Protein AF-A0A923TJI7-F1 (afdb_monomer_lite)

Structure (mmCIF, N/CA/C/O backbone):
data_AF-A0A923TJI7-F1
#
_entry.id   AF-A0A923TJI7-F1
#
loop_
_atom_site.group_PDB
_atom_site.id
_atom_site.type_symbol
_atom_site.label_atom_id
_atom_site.label_alt_id
_atom_site.label_comp_id
_atom_site.label_asym_id
_atom_si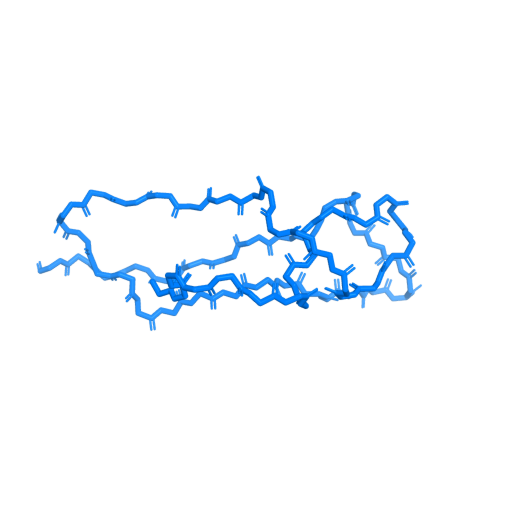te.label_entity_id
_atom_site.label_seq_id
_atom_site.pdbx_PDB_ins_code
_atom_site.Cartn_x
_atom_site.Cartn_y
_atom_site.Cartn_z
_atom_site.occupancy
_atom_site.B_iso_or_equiv
_atom_site.auth_seq_id
_atom_site.auth_comp_id
_atom_site.auth_asym_id
_atom_site.auth_atom_id
_atom_site.pdbx_PDB_model_num
ATOM 1 N N . MET A 1 1 ? -3.439 -3.206 10.292 1.00 70.50 1 MET A N 1
ATOM 2 C CA . MET A 1 1 ? -3.052 -4.549 9.806 1.00 70.50 1 MET A CA 1
ATOM 3 C C . MET A 1 1 ? -1.630 -4.453 9.260 1.00 70.50 1 MET A C 1
ATOM 5 O O . MET A 1 1 ? -1.285 -3.382 8.789 1.00 70.50 1 MET A O 1
ATOM 9 N N . HIS A 1 2 ? -0.796 -5.490 9.381 1.00 81.44 2 HIS A N 1
ATOM 10 C CA . HIS A 1 2 ? 0.638 -5.493 8.996 1.00 81.44 2 HIS A CA 1
ATOM 11 C C . HIS A 1 2 ? 1.574 -4.559 9.803 1.00 81.44 2 HIS A C 1
ATOM 13 O O . HIS A 1 2 ? 2.176 -3.649 9.240 1.00 81.44 2 HIS A O 1
ATOM 19 N N . PRO A 1 3 ? 1.721 -4.762 11.128 1.00 84.62 3 PRO A N 1
ATOM 20 C CA . PRO A 1 3 ? 2.645 -3.967 11.945 1.00 84.62 3 PRO A CA 1
ATOM 21 C C . PRO A 1 3 ? 4.125 -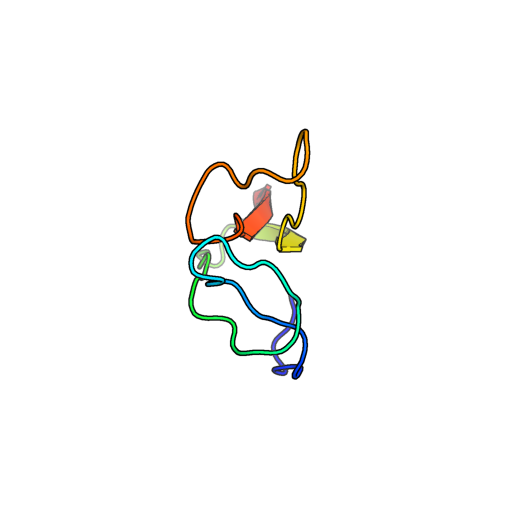4.332 11.737 1.00 84.62 3 PRO A C 1
ATOM 23 O O . PRO A 1 3 ? 5.006 -3.547 12.078 1.00 84.62 3 PRO A O 1
ATOM 26 N N . VAL A 1 4 ? 4.405 -5.523 11.203 1.00 92.19 4 VAL A N 1
ATOM 27 C CA . VAL A 1 4 ? 5.760 -6.004 10.918 1.00 92.19 4 VAL A CA 1
ATOM 28 C C . VAL A 1 4 ? 6.034 -5.798 9.438 1.00 92.19 4 VAL A C 1
ATOM 30 O O . VAL A 1 4 ? 5.237 -6.235 8.612 1.00 92.19 4 VAL A O 1
ATOM 33 N N . ARG A 1 5 ? 7.154 -5.146 9.118 1.00 91.38 5 ARG A N 1
ATOM 34 C CA . ARG A 1 5 ? 7.588 -4.962 7.732 1.00 91.38 5 ARG A CA 1
ATOM 35 C C . ARG A 1 5 ? 8.045 -6.284 7.130 1.00 91.38 5 ARG A C 1
ATOM 37 O O . ARG A 1 5 ? 8.855 -6.986 7.735 1.00 91.38 5 ARG A O 1
ATOM 44 N N . ALA A 1 6 ? 7.579 -6.557 5.923 1.00 94.25 6 ALA A N 1
ATOM 45 C CA . ALA A 1 6 ? 8.064 -7.619 5.058 1.00 94.25 6 ALA A CA 1
ATOM 46 C C . ALA A 1 6 ? 8.919 -7.047 3.900 1.00 94.25 6 ALA A C 1
ATOM 48 O O . ALA A 1 6 ? 8.846 -5.850 3.605 1.00 94.25 6 ALA A O 1
ATOM 49 N N . PRO A 1 7 ? 9.787 -7.860 3.273 1.00 95.50 7 PRO A N 1
ATOM 50 C CA . PRO A 1 7 ? 10.637 -7.414 2.168 1.00 95.50 7 PRO A CA 1
ATOM 51 C C . PRO A 1 7 ? 9.887 -7.211 0.841 1.00 95.50 7 PRO A C 1
ATOM 53 O O . PRO A 1 7 ? 10.452 -6.627 -0.075 1.00 95.50 7 PRO A O 1
ATOM 56 N N . ASP A 1 8 ? 8.651 -7.686 0.717 1.00 96.62 8 ASP A N 1
ATOM 57 C CA . ASP A 1 8 ? 7.800 -7.692 -0.480 1.00 96.62 8 ASP A CA 1
ATOM 58 C C . ASP A 1 8 ? 6.695 -6.615 -0.440 1.00 96.62 8 ASP A C 1
ATOM 60 O O . ASP A 1 8 ? 5.585 -6.783 -0.955 1.00 96.62 8 ASP A O 1
ATOM 64 N N . GLU A 1 9 ? 7.000 -5.465 0.166 1.00 97.12 9 GLU A N 1
ATOM 65 C CA . GLU A 1 9 ? 6.047 -4.373 0.384 1.00 97.12 9 GLU A CA 1
ATOM 66 C C . GLU A 1 9 ? 6.271 -3.156 -0.526 1.00 97.12 9 GLU A C 1
ATOM 68 O O . GLU A 1 9 ? 5.821 -2.057 -0.202 1.00 97.12 9 GLU A O 1
ATOM 73 N N . LEU A 1 10 ? 6.956 -3.321 -1.665 1.00 98.00 10 LEU A N 1
ATOM 74 C CA . LEU A 1 10 ? 7.265 -2.223 -2.586 1.00 98.00 10 LEU A CA 1
ATOM 75 C C . LEU A 1 10 ? 5.991 -1.475 -2.997 1.00 98.00 10 LEU A C 1
ATOM 77 O O . LEU A 1 10 ? 5.150 -2.059 -3.687 1.00 98.00 10 LEU A O 1
ATOM 81 N N . SER A 1 11 ? 5.879 -0.197 -2.626 1.00 98.25 11 SER A N 1
ATOM 82 C CA . SER A 1 11 ? 4.794 0.687 -3.079 1.00 98.25 11 SER A CA 1
ATOM 83 C C . SER A 1 11 ? 5.224 1.655 -4.186 1.00 98.25 11 SER A C 1
ATOM 85 O O . SER A 1 11 ? 4.382 2.068 -4.967 1.00 98.25 11 SER A O 1
ATOM 87 N N . PHE A 1 12 ? 6.522 1.932 -4.352 1.00 98.38 12 PHE A N 1
ATOM 88 C CA . PHE A 1 12 ? 7.073 2.722 -5.464 1.00 98.38 12 PHE A CA 1
ATOM 89 C C . PHE A 1 12 ? 7.876 1.845 -6.423 1.00 98.38 12 PHE A C 1
ATOM 91 O O . PHE A 1 12 ? 8.830 1.199 -6.006 1.00 98.38 12 PHE A O 1
ATOM 98 N N . HIS A 1 13 ? 7.550 1.851 -7.713 1.00 97.38 13 HIS A N 1
ATOM 99 C CA . HIS A 1 13 ? 8.197 0.991 -8.707 1.00 97.38 13 HIS A CA 1
ATOM 100 C C . HIS A 1 13 ? 8.707 1.734 -9.951 1.00 97.38 13 HIS A C 1
ATOM 102 O O . HIS A 1 13 ? 9.195 1.081 -10.875 1.00 97.38 13 HIS A O 1
ATOM 108 N N . ALA A 1 14 ? 8.600 3.067 -10.030 1.00 97.38 14 ALA A N 1
ATOM 109 C CA . ALA A 1 14 ? 9.122 3.87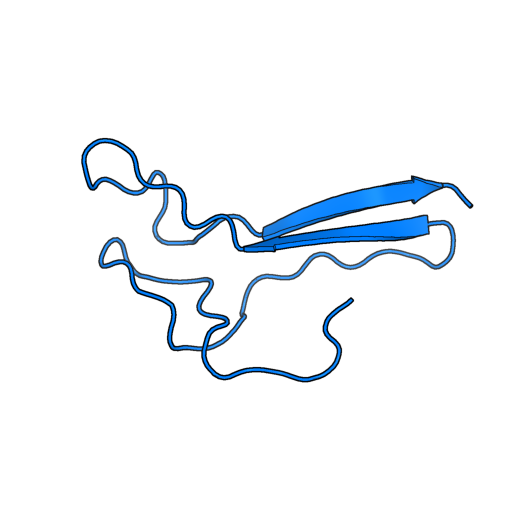8 -11.144 1.00 97.38 14 ALA A CA 1
ATOM 110 C C . ALA A 1 14 ? 8.709 3.362 -12.542 1.00 97.38 14 ALA A C 1
ATOM 112 O O . ALA A 1 14 ? 9.527 3.317 -13.462 1.00 97.38 14 ALA A O 1
ATOM 113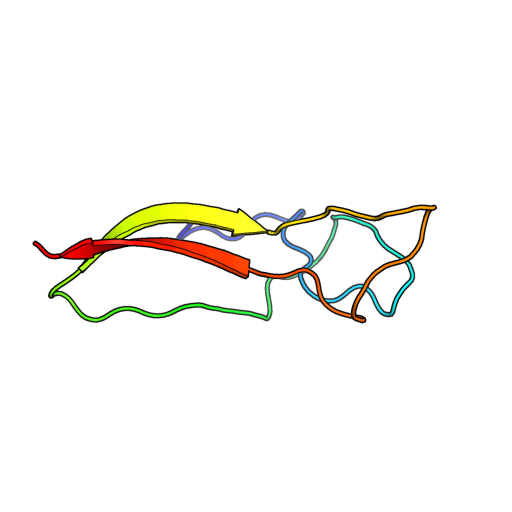 N N . PHE A 1 15 ? 7.466 2.884 -12.683 1.00 97.00 15 PHE A N 1
ATOM 114 C CA . PHE A 1 15 ? 6.937 2.206 -13.884 1.00 97.00 15 PHE A CA 1
ATOM 115 C C . PHE A 1 15 ? 7.649 0.898 -14.306 1.00 97.00 15 PHE A C 1
ATOM 117 O O . PHE A 1 15 ? 7.352 0.361 -15.370 1.00 97.00 15 PHE A O 1
ATOM 124 N N . LYS A 1 16 ? 8.546 0.341 -13.481 1.00 96.19 16 LYS A N 1
ATOM 125 C CA . LYS A 1 16 ? 9.277 -0.917 -13.747 1.00 96.19 16 LYS A CA 1
ATOM 126 C C . LYS A 1 16 ? 8.580 -2.167 -13.203 1.00 96.19 16 LYS A C 1
ATOM 128 O O . LYS A 1 16 ? 8.832 -3.261 -13.699 1.00 96.19 16 LYS A O 1
ATOM 133 N N . GLY A 1 17 ? 7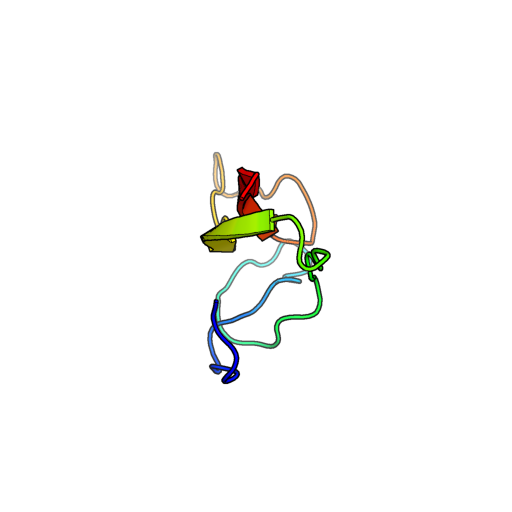.693 -2.004 -12.227 1.00 96.12 17 GLY A N 1
ATOM 134 C CA . GLY A 1 17 ? 7.031 -3.109 -11.541 1.00 96.12 17 GLY A CA 1
ATOM 135 C C . GLY A 1 17 ? 7.890 -3.752 -10.454 1.00 96.12 17 GLY A C 1
ATOM 136 O O . GLY A 1 17 ? 8.904 -3.194 -10.039 1.00 96.12 17 GLY A O 1
ATOM 137 N N . GLY A 1 18 ? 7.476 -4.941 -10.016 1.00 96.25 18 GLY A N 1
ATOM 138 C CA . GLY A 1 18 ? 8.111 -5.694 -8.930 1.00 96.25 18 GLY A CA 1
ATOM 139 C C . GLY A 1 18 ? 7.342 -5.607 -7.614 1.00 96.25 18 GLY A C 1
ATOM 140 O O . GLY A 1 18 ? 6.332 -4.907 -7.515 1.00 96.25 18 GLY A O 1
ATOM 141 N N . ASP A 1 19 ? 7.818 -6.351 -6.625 1.00 96.62 19 ASP A N 1
ATOM 142 C CA . ASP A 1 19 ? 7.217 -6.503 -5.299 1.00 96.62 19 ASP A CA 1
ATOM 143 C C . ASP A 1 19 ? 8.229 -6.355 -4.156 1.00 96.62 19 ASP A C 1
ATOM 145 O O . ASP A 1 19 ? 7.869 -5.844 -3.097 1.00 96.62 19 ASP A O 1
ATOM 149 N N . VAL A 1 20 ? 9.497 -6.708 -4.386 1.00 97.88 20 VAL A N 1
ATOM 150 C CA . VAL A 1 20 ? 10.590 -6.539 -3.421 1.00 97.88 20 VAL A CA 1
ATOM 151 C C . VAL A 1 20 ? 10.923 -5.065 -3.205 1.00 97.88 20 VAL A C 1
ATOM 153 O O . VAL A 1 20 ? 11.356 -4.363 -4.119 1.00 97.88 20 VAL A O 1
ATOM 156 N N . GLY A 1 21 ? 10.781 -4.611 -1.965 1.00 97.06 21 GLY A N 1
ATOM 157 C CA . GLY A 1 21 ? 11.172 -3.290 -1.501 1.00 97.06 21 GLY A CA 1
ATOM 158 C C . GLY A 1 21 ? 10.292 -2.774 -0.370 1.00 97.06 21 GLY A C 1
ATOM 159 O O . GLY A 1 21 ? 9.503 -3.498 0.233 1.00 97.06 21 GLY A O 1
ATOM 160 N N . SER A 1 22 ? 10.471 -1.494 -0.061 1.00 96.81 22 SER A N 1
ATOM 161 C CA . SER A 1 22 ? 9.842 -0.865 1.097 1.00 96.81 22 SER A CA 1
ATOM 162 C C . SER A 1 22 ? 8.436 -0.358 0.799 1.00 96.81 22 SER A C 1
ATOM 164 O O . SER A 1 22 ? 8.189 0.257 -0.242 1.00 96.81 22 SER A O 1
ATOM 166 N N . ARG A 1 23 ? 7.569 -0.481 1.805 1.00 95.44 23 ARG A N 1
ATOM 167 C CA . ARG A 1 23 ? 6.341 0.304 1.920 1.00 95.44 23 ARG A CA 1
ATOM 168 C C . ARG A 1 23 ? 6.689 1.739 2.289 1.00 95.44 23 ARG A C 1
ATOM 170 O O . ARG A 1 23 ? 7.228 1.974 3.375 1.00 95.44 23 ARG A O 1
ATOM 177 N N . ILE A 1 24 ? 6.391 2.685 1.405 1.00 97.06 24 ILE A N 1
ATOM 178 C CA . ILE A 1 24 ? 6.579 4.119 1.674 1.00 97.06 24 ILE A CA 1
ATOM 179 C C . ILE A 1 24 ? 5.270 4.917 1.649 1.00 97.06 24 ILE A C 1
ATOM 181 O O . ILE A 1 24 ? 5.252 6.054 2.111 1.00 97.06 24 ILE A O 1
ATOM 185 N N . ASP A 1 25 ? 4.173 4.297 1.213 1.00 98.06 25 ASP A N 1
ATOM 186 C CA . ASP A 1 25 ? 2.828 4.874 1.188 1.00 98.06 25 ASP A CA 1
ATOM 187 C C . ASP A 1 25 ? 1.954 4.246 2.287 1.00 98.06 25 ASP A C 1
ATOM 189 O O . ASP A 1 25 ? 1.952 3.025 2.475 1.00 98.06 25 ASP A O 1
ATOM 193 N N . PHE A 1 26 ? 1.213 5.069 3.039 1.00 96.44 26 PHE A N 1
ATOM 194 C CA . PHE A 1 26 ? 0.472 4.629 4.227 1.00 96.44 26 PHE A CA 1
ATOM 195 C C . PHE A 1 26 ? -0.912 5.275 4.326 1.00 96.44 26 PHE A C 1
ATOM 197 O O . PHE A 1 26 ? -1.087 6.451 4.018 1.00 96.44 26 PHE A O 1
ATOM 204 N N . ILE A 1 27 ? -1.871 4.514 4.859 1.00 96.38 27 ILE A N 1
ATOM 205 C CA . ILE A 1 27 ? -3.175 5.015 5.306 1.00 96.38 27 ILE A CA 1
ATOM 206 C C . ILE A 1 27 ? -3.220 4.896 6.830 1.00 96.38 27 ILE A C 1
ATOM 208 O O . ILE A 1 27 ? -3.154 3.791 7.373 1.00 96.38 27 ILE A O 1
ATOM 212 N N . PHE A 1 28 ? -3.350 6.027 7.521 1.00 95.94 28 PHE A N 1
ATOM 213 C CA . PHE A 1 28 ? -3.571 6.067 8.967 1.00 95.94 28 PHE A CA 1
ATOM 214 C C . PHE A 1 28 ? -5.053 6.301 9.270 1.00 95.94 28 PHE A C 1
ATOM 216 O O . PHE A 1 28 ? -5.737 7.020 8.547 1.00 95.94 28 PHE A O 1
ATOM 223 N N . GLN A 1 29 ? -5.540 5.709 10.359 1.00 95.12 29 GLN A N 1
ATOM 224 C CA . GLN A 1 29 ? -6.903 5.904 10.851 1.00 95.12 29 GLN A CA 1
ATOM 225 C C . GLN A 1 29 ? -6.894 6.296 12.330 1.00 95.12 29 GLN A C 1
ATOM 227 O O . GLN A 1 29 ? -5.984 5.928 13.075 1.00 95.12 29 GLN A O 1
ATOM 232 N N . THR A 1 30 ? -7.931 7.010 12.761 1.00 96.56 30 THR A N 1
ATOM 233 C CA . THR A 1 30 ? -8.209 7.255 14.181 1.00 96.56 30 THR A CA 1
ATOM 234 C C . THR A 1 30 ? -8.867 6.031 14.821 1.00 96.56 30 THR A C 1
ATOM 236 O O . THR A 1 30 ? -9.284 5.090 14.141 1.00 96.56 30 THR A O 1
ATOM 239 N N . GLU A 1 31 ? -8.990 6.032 16.147 1.00 96.81 31 GLU A N 1
ATOM 240 C CA . GLU A 1 31 ? -9.574 4.909 16.882 1.00 96.81 31 GLU A CA 1
ATOM 241 C C . GLU A 1 31 ? -11.063 4.678 16.599 1.00 96.81 31 GLU A C 1
ATOM 243 O O . GLU A 1 31 ? -11.577 3.636 16.979 1.00 96.81 31 GLU A O 1
ATOM 248 N N . HIS A 1 32 ? -11.768 5.598 15.942 1.00 98.06 32 HIS A N 1
ATOM 249 C CA . HIS A 1 32 ? -13.188 5.433 15.613 1.00 98.06 32 HIS A CA 1
ATOM 250 C C . HIS A 1 32 ? -13.437 4.373 14.533 1.00 98.06 32 HIS A C 1
ATOM 252 O O . HIS A 1 32 ? -14.563 3.910 14.374 1.00 98.06 32 HIS A O 1
ATOM 258 N N . PHE A 1 33 ? -12.394 3.967 13.808 1.00 97.81 33 PHE A N 1
ATOM 259 C CA . PHE A 1 33 ? -12.486 3.004 12.720 1.00 97.81 33 PHE A CA 1
ATOM 260 C C . PHE A 1 33 ? -11.775 1.696 13.060 1.00 97.81 33 PHE A C 1
ATOM 262 O O . PHE A 1 33 ? -10.859 1.629 13.885 1.00 97.81 33 PHE A O 1
ATOM 269 N N . ILE A 1 34 ? -12.196 0.631 12.393 1.00 96.62 34 ILE A N 1
ATOM 270 C CA . ILE A 1 34 ? -11.513 -0.654 12.343 1.00 96.62 34 ILE A CA 1
ATOM 271 C C . ILE A 1 34 ? -11.192 -0.920 10.876 1.00 96.62 34 ILE A C 1
ATOM 273 O O . ILE A 1 34 ? -12.105 -1.079 10.068 1.00 96.62 34 ILE A O 1
ATOM 277 N N . ALA A 1 35 ? -9.908 -1.013 10.535 1.00 96.06 35 ALA A N 1
ATOM 278 C CA . ALA A 1 35 ? -9.508 -1.574 9.252 1.00 96.06 35 ALA A CA 1
ATOM 279 C C . ALA A 1 35 ? -9.897 -3.056 9.224 1.00 96.06 35 ALA A C 1
ATOM 281 O O . ALA A 1 35 ? -9.525 -3.794 10.138 1.00 96.06 35 ALA A O 1
ATOM 282 N N . THR A 1 36 ? -10.640 -3.478 8.203 1.00 96.75 36 THR A N 1
ATOM 283 C CA . THR A 1 36 ? -11.077 -4.869 7.987 1.00 96.75 36 THR A CA 1
ATOM 284 C C . THR A 1 36 ? -10.353 -5.540 6.822 1.00 96.75 36 THR A C 1
ATOM 286 O O . THR A 1 36 ? -10.289 -6.762 6.782 1.00 96.75 36 THR A O 1
ATOM 289 N N . GLU A 1 37 ? -9.763 -4.755 5.921 1.00 97.31 37 GLU A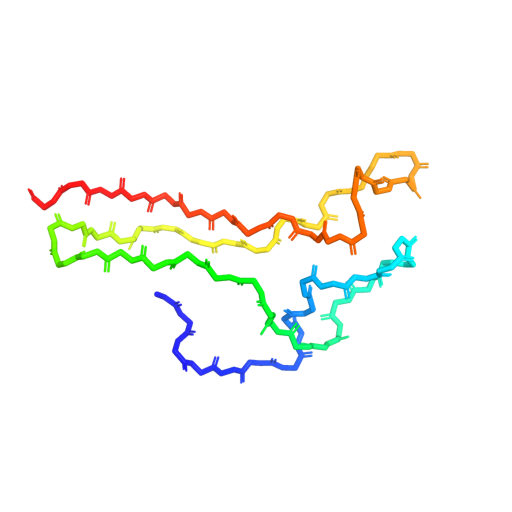 N 1
ATOM 290 C CA . GLU A 1 37 ? -8.922 -5.231 4.822 1.00 97.31 37 GLU A CA 1
ATOM 291 C C . GLU A 1 37 ? -7.890 -4.157 4.463 1.00 97.31 37 GLU A C 1
ATOM 293 O O . GLU A 1 37 ? -8.149 -2.963 4.639 1.00 97.31 37 GLU A O 1
ATOM 298 N N . SER A 1 38 ? -6.725 -4.572 3.967 1.00 96.56 38 SER A N 1
ATOM 299 C CA . SER A 1 38 ? -5.736 -3.676 3.366 1.00 96.56 38 SER A CA 1
ATOM 300 C C . SER A 1 38 ? -4.868 -4.416 2.358 1.00 96.56 38 SER A C 1
ATOM 302 O O . SER A 1 38 ? -4.473 -5.548 2.635 1.00 96.56 38 SER A O 1
ATOM 304 N N . ALA A 1 39 ? -4.508 -3.767 1.252 1.00 96.62 39 ALA A N 1
ATOM 305 C CA . ALA A 1 39 ? -3.646 -4.352 0.229 1.00 96.62 39 ALA A CA 1
ATOM 306 C C . ALA A 1 39 ? -2.754 -3.305 -0.456 1.00 96.62 39 ALA A C 1
ATOM 308 O O . ALA A 1 39 ? -3.033 -2.107 -0.424 1.00 96.62 39 ALA A O 1
ATOM 309 N N . ILE A 1 40 ? -1.684 -3.783 -1.096 1.00 97.69 40 ILE A N 1
ATOM 310 C CA . ILE A 1 40 ? -0.977 -3.057 -2.156 1.00 97.69 40 ILE A CA 1
ATOM 311 C C . ILE A 1 40 ? -1.533 -3.600 -3.474 1.00 97.69 40 ILE A C 1
ATOM 313 O O . ILE A 1 40 ? -1.334 -4.776 -3.783 1.00 97.69 40 ILE A O 1
ATOM 317 N N . ASP A 1 41 ? -2.256 -2.777 -4.229 1.00 97.44 41 ASP A N 1
ATOM 318 C CA . ASP A 1 41 ? -2.832 -3.180 -5.511 1.00 97.44 41 ASP A CA 1
ATOM 319 C C . ASP A 1 41 ? -1.757 -3.151 -6.603 1.00 97.44 41 ASP A C 1
ATOM 321 O O . ASP A 1 41 ? -1.312 -2.094 -7.050 1.00 97.44 41 ASP A O 1
ATOM 325 N N . ARG A 1 42 ? -1.333 -4.340 -7.037 1.00 96.25 42 ARG A N 1
ATOM 326 C CA . ARG A 1 42 ? -0.312 -4.517 -8.079 1.00 96.25 42 ARG A CA 1
ATOM 327 C C . ARG A 1 42 ? -0.901 -4.672 -9.484 1.00 96.25 42 ARG A C 1
ATOM 329 O O . ARG A 1 42 ? -0.201 -5.114 -10.396 1.00 96.25 42 ARG A O 1
ATOM 336 N N . THR A 1 43 ? -2.178 -4.344 -9.677 1.00 95.50 43 THR A N 1
ATOM 337 C CA . THR A 1 43 ? -2.851 -4.502 -10.968 1.00 95.50 43 THR A CA 1
ATOM 338 C C . THR A 1 43 ? -2.172 -3.660 -12.046 1.00 95.50 43 THR A C 1
ATOM 340 O O . THR A 1 43 ? -2.075 -2.437 -11.960 1.00 95.50 43 THR A O 1
ATOM 343 N N . ALA A 1 44 ? -1.743 -4.334 -13.110 1.00 94.62 44 ALA A N 1
ATOM 344 C CA . ALA A 1 44 ? -1.249 -3.717 -14.331 1.00 94.62 44 ALA A CA 1
ATOM 345 C C . ALA A 1 44 ? -2.151 -4.116 -15.500 1.00 94.62 44 ALA A C 1
ATOM 347 O O . ALA A 1 44 ? -2.574 -5.269 -15.607 1.00 94.62 44 ALA A O 1
ATOM 348 N N . ARG A 1 45 ? -2.416 -3.179 -16.413 1.00 94.12 45 ARG A N 1
ATOM 349 C CA . ARG A 1 45 ? -3.201 -3.433 -17.628 1.00 94.12 45 ARG A CA 1
ATOM 350 C C . ARG A 1 45 ? -2.311 -3.266 -18.845 1.00 94.12 45 ARG A C 1
ATOM 352 O O . ARG A 1 45 ? -1.613 -2.265 -18.960 1.00 94.12 45 ARG A O 1
ATOM 359 N N . ASP A 1 46 ? -2.306 -4.254 -19.735 1.00 94.56 46 ASP A N 1
ATOM 360 C CA . ASP A 1 46 ? -1.468 -4.253 -20.944 1.00 94.56 46 ASP A CA 1
ATOM 361 C C . ASP A 1 46 ? 0.023 -3.988 -20.640 1.00 94.56 46 ASP A C 1
ATOM 363 O O . ASP A 1 46 ? 0.735 -3.340 -21.409 1.00 94.56 46 ASP A O 1
ATOM 367 N N . ARG A 1 47 ? 0.494 -4.494 -19.486 1.00 88.81 47 ARG A N 1
ATOM 368 C CA . ARG A 1 47 ? 1.842 -4.274 -18.920 1.00 88.81 47 ARG A CA 1
ATOM 369 C C . ARG A 1 47 ? 2.187 -2.802 -18.651 1.00 88.81 47 ARG A C 1
ATOM 371 O O . ARG A 1 47 ? 3.361 -2.442 -18.610 1.00 88.81 47 ARG A O 1
ATOM 378 N N . ARG A 1 48 ? 1.179 -1.947 -18.475 1.00 93.81 48 ARG A N 1
ATOM 379 C CA . ARG A 1 48 ? 1.327 -0.542 -18.091 1.00 93.81 48 ARG A CA 1
ATOM 380 C C . ARG A 1 48 ? 0.790 -0.321 -16.685 1.00 93.81 48 ARG A C 1
ATOM 382 O O . ARG A 1 48 ? -0.236 -0.890 -16.303 1.00 93.81 48 ARG A O 1
ATOM 389 N N . TYR A 1 49 ? 1.486 0.541 -15.955 1.00 96.69 49 TYR A N 1
ATOM 390 C CA . TYR A 1 49 ? 1.093 0.985 -14.627 1.00 96.69 49 TYR A CA 1
ATOM 391 C C . TYR A 1 49 ? 0.444 2.370 -14.723 1.00 96.69 49 TYR A C 1
ATOM 393 O O . TYR A 1 49 ? 0.978 3.227 -15.434 1.00 96.69 49 TYR A O 1
ATOM 401 N N . PRO A 1 50 ? -0.686 2.611 -14.037 1.00 96.06 50 PRO A N 1
ATOM 402 C CA . PRO A 1 50 ? -1.331 3.925 -14.021 1.00 96.06 50 PRO A CA 1
ATOM 403 C C . PRO A 1 50 ? -0.493 5.036 -13.359 1.00 96.06 50 PRO A C 1
ATOM 405 O O . PRO A 1 50 ? -0.720 6.210 -13.637 1.00 96.06 50 PRO A O 1
ATOM 408 N N . SER A 1 51 ? 0.460 4.673 -12.495 1.00 97.75 51 SER A N 1
ATOM 409 C CA . SER A 1 51 ? 1.358 5.561 -11.744 1.00 97.75 51 SER A CA 1
ATOM 410 C C . SER A 1 51 ? 2.722 4.876 -11.552 1.00 97.75 51 SER A C 1
ATOM 412 O O . SER A 1 51 ? 2.878 3.693 -11.859 1.00 97.75 51 SER A O 1
ATOM 414 N N . ASP A 1 52 ? 3.726 5.620 -11.091 1.00 97.69 52 ASP A N 1
ATOM 415 C CA . ASP A 1 52 ? 4.998 5.092 -10.599 1.00 97.69 52 ASP A CA 1
ATOM 416 C C . ASP A 1 52 ? 4.896 4.476 -9.196 1.00 97.69 52 ASP A C 1
ATOM 418 O O . ASP A 1 52 ? 5.854 3.833 -8.756 1.00 97.69 52 ASP A O 1
ATOM 422 N N . HIS A 1 53 ? 3.749 4.632 -8.531 1.00 98.62 53 HIS A N 1
ATOM 423 C CA . HIS A 1 53 ? 3.386 3.955 -7.293 1.00 98.62 53 HIS A CA 1
ATOM 424 C C . HIS A 1 53 ? 2.240 2.951 -7.506 1.00 98.62 53 HIS A C 1
ATOM 426 O O . HIS A 1 53 ? 1.319 3.176 -8.296 1.00 98.62 53 HIS A O 1
ATOM 432 N N . TYR A 1 54 ? 2.261 1.864 -6.733 1.00 98.50 54 TYR A N 1
ATOM 433 C CA . TYR A 1 54 ? 1.109 0.993 -6.533 1.00 98.50 54 TYR A CA 1
ATOM 434 C C . TYR A 1 54 ? 0.141 1.624 -5.522 1.00 98.50 54 TYR A C 1
ATOM 436 O O . TYR A 1 54 ? 0.584 2.071 -4.459 1.00 98.50 54 TYR A O 1
ATOM 444 N N . PRO A 1 55 ? -1.177 1.626 -5.788 1.00 98.19 55 PRO A N 1
ATOM 445 C CA . PRO A 1 55 ? -2.163 2.063 -4.809 1.00 98.19 55 PRO A CA 1
ATOM 446 C C . PRO A 1 55 ? -2.119 1.220 -3.529 1.00 98.19 55 PRO A C 1
ATOM 448 O O . PRO A 1 55 ? -2.072 -0.010 -3.579 1.00 98.19 55 PRO A O 1
ATOM 451 N N . VAL A 1 56 ? -2.211 1.880 -2.376 1.00 97.81 56 VAL A N 1
ATOM 452 C CA . VAL A 1 56 ? -2.493 1.223 -1.094 1.00 97.81 56 VAL A CA 1
ATOM 453 C C . VAL A 1 56 ? -3.984 1.362 -0.818 1.00 97.81 56 VAL A C 1
ATOM 455 O O . VAL A 1 56 ? -4.513 2.472 -0.820 1.00 97.81 56 VAL A O 1
ATOM 458 N N . THR A 1 57 ? -4.672 0.248 -0.589 1.00 98.00 57 THR A N 1
ATOM 459 C CA . THR A 1 57 ? -6.113 0.219 -0.322 1.00 98.00 57 THR A CA 1
ATOM 460 C C . THR A 1 57 ? -6.387 -0.195 1.118 1.00 98.00 57 THR A C 1
ATOM 462 O O . THR A 1 57 ? -5.609 -0.924 1.739 1.00 98.00 57 THR A O 1
ATOM 465 N N . ALA A 1 58 ? -7.504 0.283 1.663 1.00 97.62 58 ALA A N 1
ATOM 466 C CA . ALA A 1 58 ? -8.016 -0.148 2.953 1.00 97.62 58 ALA A CA 1
ATOM 467 C C . ALA A 1 58 ? -9.546 -0.120 2.948 1.00 97.62 58 ALA A C 1
ATOM 469 O O . ALA A 1 58 ? -10.150 0.836 2.459 1.00 97.62 58 ALA A O 1
ATOM 470 N N . VAL A 1 59 ? -10.167 -1.141 3.536 1.00 98.12 59 VAL A N 1
ATOM 471 C CA . VAL A 1 59 ? -11.596 -1.131 3.870 1.00 98.12 59 VAL A CA 1
ATOM 472 C C . VAL A 1 59 ? -11.715 -0.834 5.355 1.00 98.12 59 VAL A C 1
ATOM 474 O O . VAL A 1 59 ? -11.126 -1.532 6.184 1.00 98.12 59 VAL A O 1
ATOM 477 N N . LEU A 1 60 ? -12.456 0.222 5.689 1.00 97.56 60 LEU A N 1
ATOM 478 C CA . LEU A 1 60 ? -12.659 0.673 7.061 1.00 97.56 60 LEU A CA 1
ATOM 479 C C . LEU A 1 60 ? -14.121 0.487 7.457 1.00 97.56 60 LEU A C 1
ATOM 481 O O . LEU A 1 60 ? -15.031 0.847 6.711 1.00 97.56 60 LEU A O 1
ATOM 485 N N . ARG A 1 61 ? -14.343 -0.020 8.666 1.00 98.06 61 ARG A N 1
ATOM 486 C CA . ARG A 1 61 ? -15.652 -0.070 9.314 1.00 98.06 61 ARG A CA 1
ATOM 487 C C . ARG A 1 61 ? -15.672 0.927 10.466 1.00 98.06 61 ARG A C 1
ATOM 489 O O . ARG A 1 61 ? -14.758 0.921 11.288 1.00 98.06 61 ARG A O 1
ATOM 496 N N . LEU A 1 62 ? -16.705 1.762 10.539 1.00 97.50 62 LEU A N 1
ATOM 497 C CA . LEU A 1 62 ? -16.955 2.575 11.729 1.00 97.50 62 LEU A CA 1
ATOM 498 C C . LEU A 1 62 ? -17.284 1.642 12.905 1.00 97.50 62 LEU A C 1
ATOM 500 O O . LEU A 1 62 ? -18.020 0.673 12.713 1.00 97.50 62 LEU A O 1
ATOM 504 N N . LYS A 1 63 ? -16.679 1.883 14.069 1.00 91.88 63 LYS A N 1
ATOM 505 C CA . LYS A 1 63 ? -16.925 1.081 15.275 1.00 91.88 63 LYS A CA 1
ATOM 506 C C . LYS A 1 63 ? -18.393 1.057 15.681 1.00 91.88 63 LYS A C 1
ATOM 508 O O . LYS A 1 63 ? -19.063 2.102 15.534 1.00 91.88 63 LYS A O 1
#

Foldseek 3Di:
DCPDDDQQCAFFAQFPAGRGHDDPDDDDDDPQKDWPDKDFARDDDPSTDPDRGTDIDTDIDGD

pLDDT: mean 95.61, std 4.37, range [70.5, 98.62]

Sequence (63 aa):
MHPVRAPDELSFHAFKGGDVGSRIDFIFQTEHFIATESAIDRTARDRRYPSDHYPVTAVLRLK

Secondary structure (DSSP, 8-state):
---S--TB---B-TTS--S-B---------TTEEEEEEEE----BTTB-SSSBPPEEEEEEE-

Radius of gyration: 13.09 Å; chains: 1; bounding box: 28×15×38 Å